Protein AF-A0AAU3GHW0-F1 (afdb_monomer_lite)

Radius of gyration: 14.11 Å; chains: 1; bounding box: 29×30×31 Å

Foldseek 3Di:
DDPDDPWDWDQDPVGIDIDDDDDDPDDPVVVVCCCPVPVNVVVPPDD

Structure (mmCIF, N/CA/C/O backbone):
data_AF-A0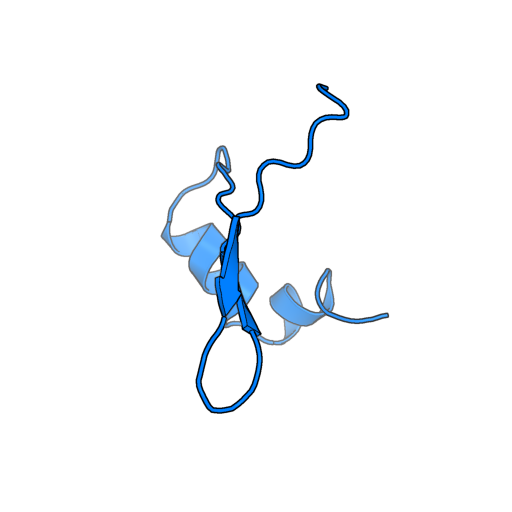AAU3GHW0-F1
#
_entry.id   AF-A0AAU3GHW0-F1
#
loop_
_atom_site.group_PDB
_atom_site.id
_atom_site.type_symbol
_atom_site.label_atom_id
_atom_site.label_alt_id
_atom_site.label_comp_id
_atom_site.label_asym_id
_atom_site.label_entity_id
_atom_site.label_seq_id
_atom_site.pdbx_PDB_ins_code
_atom_site.Cartn_x
_atom_site.Cartn_y
_atom_site.Cartn_z
_atom_site.occupancy
_atom_site.B_iso_or_equiv
_atom_site.auth_seq_id
_atom_site.auth_comp_id
_atom_site.auth_asym_id
_atom_site.auth_atom_id
_atom_site.pdbx_PDB_model_num
ATOM 1 N N . MET A 1 1 ? 1.369 21.619 -2.724 1.00 61.00 1 MET A N 1
ATOM 2 C CA . MET A 1 1 ? 0.756 20.483 -1.997 1.00 61.00 1 MET A CA 1
ATOM 3 C C . MET A 1 1 ? -0.123 21.041 -0.888 1.00 61.00 1 MET A C 1
ATOM 5 O O . MET A 1 1 ? 0.370 21.840 -0.100 1.00 61.00 1 MET A O 1
ATOM 9 N N . SER A 1 2 ? -1.414 20.701 -0.872 1.00 70.12 2 SER A N 1
ATOM 10 C CA . SER A 1 2 ? -2.323 21.089 0.216 1.00 70.12 2 SER A CA 1
ATOM 11 C C . SER A 1 2 ? -1.929 20.361 1.503 1.00 70.12 2 SER A C 1
ATOM 13 O O . SER A 1 2 ? -1.580 19.185 1.450 1.00 70.12 2 SER A O 1
ATOM 15 N N . ARG A 1 3 ? -1.976 21.052 2.648 1.00 77.94 3 ARG A N 1
ATOM 16 C CA . ARG A 1 3 ? -1.762 20.443 3.975 1.00 77.94 3 ARG A CA 1
ATOM 17 C C . ARG A 1 3 ? -3.029 19.799 4.539 1.00 77.94 3 ARG A C 1
ATOM 19 O O . ARG A 1 3 ? -2.992 19.256 5.637 1.00 77.94 3 ARG A O 1
ATOM 26 N N . LEU A 1 4 ? -4.145 19.888 3.816 1.00 85.88 4 LEU A N 1
ATOM 27 C CA . LEU A 1 4 ? -5.366 19.210 4.217 1.00 85.88 4 LEU A CA 1
ATOM 28 C C . LEU A 1 4 ? -5.188 17.706 3.974 1.00 85.88 4 LEU A C 1
ATOM 30 O O . LEU A 1 4 ? -4.883 17.313 2.844 1.00 85.88 4 LEU A O 1
ATOM 34 N N . PRO A 1 5 ? -5.352 16.865 5.006 1.00 87.06 5 PRO A N 1
ATOM 35 C CA . PRO A 1 5 ? -5.307 15.425 4.824 1.00 87.06 5 PRO A CA 1
ATOM 36 C C . PRO A 1 5 ? -6.445 14.986 3.895 1.00 87.06 5 PRO A C 1
ATOM 38 O O . PRO A 1 5 ? -7.583 15.420 4.044 1.00 87.06 5 PRO A O 1
ATOM 41 N N . THR A 1 6 ? -6.130 14.116 2.935 1.00 91.06 6 THR A N 1
ATOM 42 C CA . THR A 1 6 ? -7.098 13.560 1.969 1.00 91.06 6 THR A CA 1
ATOM 43 C C . THR A 1 6 ? -7.542 12.138 2.309 1.00 91.06 6 THR A C 1
ATOM 45 O O . THR A 1 6 ? -8.324 11.544 1.572 1.00 91.06 6 THR A O 1
ATOM 48 N N . GLY A 1 7 ? -7.021 11.570 3.399 1.00 93.94 7 GLY A N 1
ATOM 49 C CA . GLY A 1 7 ? -7.433 10.259 3.888 1.00 93.94 7 GLY A CA 1
ATOM 50 C C . GLY A 1 7 ? -8.805 10.312 4.551 1.00 93.94 7 GLY A C 1
ATOM 51 O O . GLY A 1 7 ? -9.177 11.322 5.148 1.00 93.94 7 GLY A O 1
ATOM 52 N N . GLN A 1 8 ? -9.538 9.209 4.468 1.00 94.88 8 GLN A N 1
ATOM 53 C CA . GLN A 1 8 ? -10.827 9.042 5.131 1.00 94.88 8 GLN A CA 1
ATOM 54 C C . GLN A 1 8 ? -10.702 7.957 6.200 1.00 94.88 8 GLN A C 1
ATOM 56 O O . GLN A 1 8 ? -10.149 6.893 5.930 1.00 94.88 8 GLN A O 1
ATOM 61 N N . LEU A 1 9 ? -11.199 8.236 7.407 1.00 96.12 9 LEU A N 1
ATOM 62 C CA . LEU A 1 9 ? -11.200 7.290 8.520 1.00 96.12 9 LEU A CA 1
ATOM 63 C C . LEU A 1 9 ? -12.635 6.846 8.810 1.00 96.12 9 LEU A C 1
ATOM 65 O O . LEU A 1 9 ? -13.494 7.681 9.096 1.00 96.12 9 LEU A O 1
ATOM 69 N N . PHE A 1 10 ? -12.878 5.540 8.782 1.00 96.25 10 PHE A N 1
ATOM 70 C CA . PHE A 1 10 ? -14.180 4.948 9.079 1.00 96.25 10 PHE A CA 1
ATOM 71 C C . PHE A 1 10 ? -14.093 4.163 10.379 1.00 96.25 10 PHE A C 1
ATOM 73 O O . PHE A 1 10 ? -13.173 3.375 10.577 1.00 96.25 10 PHE A O 1
ATOM 80 N N . ARG A 1 11 ? -15.044 4.380 11.290 1.00 96.62 11 ARG A N 1
ATOM 81 C CA . ARG A 1 11 ? -15.125 3.605 12.532 1.00 96.62 11 ARG A CA 1
ATOM 82 C C . ARG A 1 11 ? -15.747 2.247 12.232 1.00 96.62 11 ARG A C 1
ATOM 84 O O . ARG A 1 11 ? -16.799 2.180 11.603 1.00 96.62 11 ARG A O 1
ATOM 91 N N . THR A 1 12 ? -15.118 1.190 12.722 1.00 95.69 12 THR A N 1
ATOM 92 C CA . THR A 1 12 ? -15.614 -0.185 12.624 1.00 95.69 12 THR A CA 1
ATOM 93 C C . THR A 1 12 ? -15.801 -0.759 14.026 1.00 95.69 12 THR A C 1
ATOM 95 O O . THR A 1 12 ? -15.352 -0.174 15.014 1.00 95.69 12 THR A O 1
ATOM 98 N N . SER A 1 13 ? -16.468 -1.909 14.141 1.00 96.31 13 SER A N 1
ATOM 99 C CA . SER A 1 13 ? -16.645 -2.590 15.433 1.00 96.31 13 SER A CA 1
ATOM 100 C C . SER A 1 13 ? -15.320 -3.037 16.062 1.00 96.31 13 SER A C 1
ATOM 1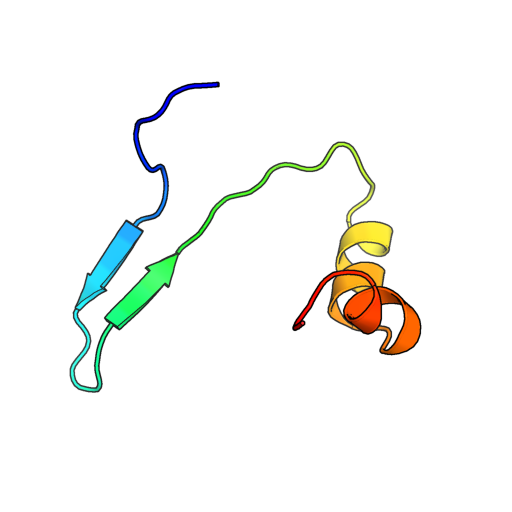02 O O . SER A 1 13 ? -15.231 -3.124 17.283 1.00 96.31 13 SER A O 1
ATOM 104 N N . ALA A 1 14 ? -14.294 -3.290 15.244 1.00 94.50 14 ALA A N 1
ATOM 105 C CA . ALA A 1 14 ? -12.973 -3.742 15.679 1.00 94.50 14 ALA A CA 1
ATOM 106 C C . ALA A 1 14 ? -11.916 -2.622 15.725 1.00 94.50 14 ALA A C 1
ATOM 108 O O . ALA A 1 14 ? -10.796 -2.861 16.173 1.00 94.50 14 ALA A O 1
ATOM 109 N N . GLY A 1 15 ? -12.234 -1.404 15.269 1.00 96.12 15 GLY A N 1
ATOM 110 C CA . GLY A 1 15 ? -11.265 -0.313 15.226 1.00 96.12 15 GLY A CA 1
ATOM 111 C C . GLY A 1 15 ? -11.598 0.763 14.202 1.00 96.12 15 GLY A C 1
ATOM 112 O O . GLY A 1 15 ? -12.628 1.440 14.281 1.00 96.12 15 GLY A O 1
ATOM 113 N N . SER A 1 16 ? -10.664 1.031 13.294 1.00 97.25 16 SER A N 1
ATOM 114 C CA . SER A 1 16 ? -10.853 2.032 12.248 1.00 97.25 16 SER A CA 1
ATOM 115 C C . SER A 1 16 ? -10.148 1.638 10.964 1.00 97.25 16 SER A C 1
ATOM 117 O 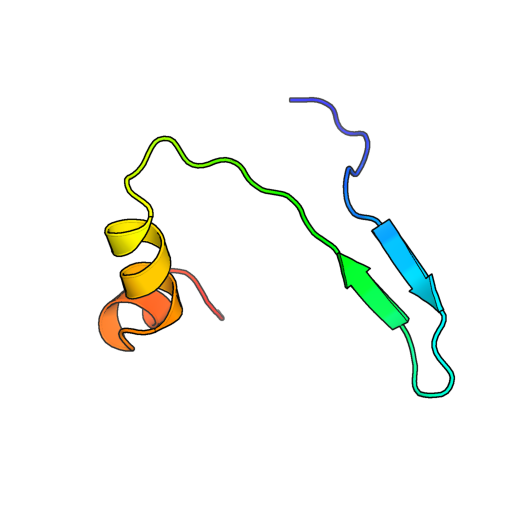O . SER A 1 16 ? -8.993 1.225 11.004 1.00 97.25 16 SER A O 1
ATOM 119 N N . ASP A 1 17 ? -10.832 1.851 9.848 1.00 96.69 17 ASP A N 1
ATOM 120 C CA . ASP A 1 17 ? -10.277 1.665 8.515 1.00 96.69 17 ASP A C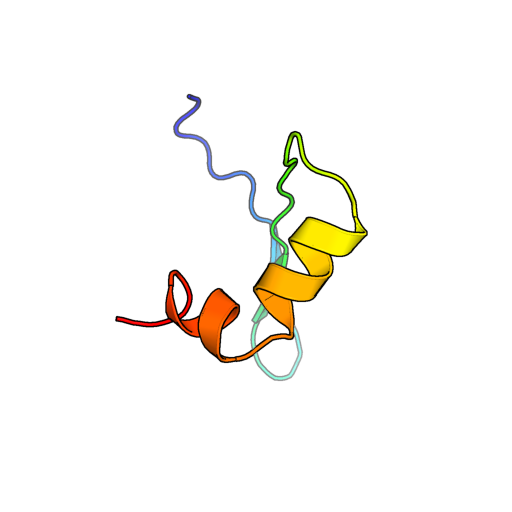A 1
ATOM 121 C C . ASP A 1 17 ? -9.791 3.016 7.992 1.00 96.69 17 ASP A C 1
ATOM 123 O O . ASP A 1 17 ? -10.534 4.004 8.013 1.00 96.69 17 ASP A O 1
ATOM 127 N N . LEU A 1 18 ? -8.544 3.064 7.520 1.00 95.75 18 LEU A N 1
ATOM 128 C CA . LEU A 1 18 ? -7.968 4.227 6.850 1.00 95.75 18 LEU A CA 1
ATOM 129 C C . LEU A 1 18 ? -7.961 3.994 5.337 1.00 95.75 18 LEU A C 1
ATOM 131 O O . LEU A 1 18 ? -7.246 3.125 4.844 1.00 95.75 18 LEU A O 1
ATOM 135 N N . ILE A 1 19 ? -8.706 4.815 4.598 1.00 96.19 19 ILE A N 1
ATOM 136 C CA . ILE A 1 19 ? -8.735 4.793 3.133 1.00 96.19 19 ILE A CA 1
ATOM 137 C C . ILE A 1 19 ? -7.860 5.925 2.592 1.00 96.19 19 ILE A C 1
ATOM 139 O O . ILE A 1 19 ? -8.080 7.102 2.895 1.00 96.19 19 ILE A O 1
ATOM 143 N N . LEU A 1 20 ? -6.870 5.568 1.768 1.00 94.62 20 LEU A N 1
ATOM 144 C CA . LEU A 1 20 ? -5.976 6.501 1.085 1.00 94.62 20 LEU A CA 1
ATOM 145 C C . LEU A 1 20 ? -6.084 6.320 -0.430 1.00 94.62 20 LEU A C 1
ATOM 147 O O . LEU A 1 20 ? -5.826 5.239 -0.947 1.00 94.62 20 LEU A O 1
ATOM 151 N N . TYR A 1 21 ? -6.374 7.406 -1.146 1.00 93.25 21 TYR A N 1
ATOM 152 C CA . TYR A 1 21 ? -6.281 7.443 -2.605 1.00 93.25 21 TYR A CA 1
ATOM 153 C C . TYR A 1 21 ? -4.958 8.076 -3.031 1.00 93.25 21 TYR A C 1
ATOM 155 O O . TYR A 1 21 ? -4.564 9.136 -2.528 1.00 93.25 21 TYR A O 1
ATOM 163 N N . ARG A 1 22 ? -4.258 7.419 -3.956 1.00 91.56 22 ARG A N 1
ATOM 164 C CA . ARG A 1 22 ? -3.030 7.914 -4.582 1.00 91.56 22 ARG A CA 1
ATOM 165 C C . ARG A 1 22 ? -3.109 7.676 -6.080 1.00 91.56 22 ARG A C 1
ATOM 167 O O . ARG A 1 22 ? -3.625 6.656 -6.523 1.00 91.56 22 ARG A O 1
ATOM 174 N N . THR A 1 23 ? -2.590 8.628 -6.841 1.00 93.62 23 THR A N 1
ATOM 175 C CA . THR A 1 23 ? -2.483 8.531 -8.293 1.00 93.62 23 THR A CA 1
ATOM 176 C C . THR A 1 23 ? -1.009 8.525 -8.638 1.00 93.62 23 THR A C 1
ATOM 178 O O . THR A 1 23 ? -0.281 9.438 -8.250 1.00 93.62 23 THR A O 1
ATOM 181 N N . PHE A 1 24 ? -0.584 7.493 -9.356 1.00 94.69 24 PHE A N 1
ATOM 182 C CA . PHE A 1 24 ? 0.776 7.355 -9.848 1.00 94.69 24 PHE A CA 1
ATOM 183 C C . PHE A 1 24 ? 0.761 7.492 -11.362 1.00 94.69 24 PHE A C 1
ATOM 185 O O . PHE A 1 24 ? -0.130 6.974 -12.031 1.00 94.69 24 PHE A O 1
ATOM 192 N N . HIS A 1 25 ? 1.751 8.197 -11.900 1.00 97.38 25 HIS A N 1
ATOM 193 C CA . HIS A 1 25 ? 1.984 8.225 -13.337 1.00 97.38 25 HIS A CA 1
ATOM 194 C C . HIS A 1 25 ? 2.815 6.997 -13.732 1.00 97.38 25 HIS A C 1
ATOM 196 O O . HIS A 1 25 ? 3.984 7.111 -14.087 1.00 97.38 25 HIS A O 1
ATOM 202 N N . ALA A 1 26 ? 2.217 5.820 -13.558 1.00 97.00 26 ALA A N 1
ATOM 203 C CA . ALA A 1 26 ? 2.813 4.521 -13.833 1.00 97.00 26 ALA A CA 1
ATOM 204 C C . ALA A 1 26 ? 1.717 3.535 -14.281 1.00 97.00 26 ALA A C 1
ATOM 206 O O . ALA A 1 26 ? 0.557 3.705 -13.885 1.00 97.00 26 ALA A O 1
ATOM 207 N N . PRO A 1 27 ? 2.058 2.519 -15.087 1.00 98.25 27 PRO A N 1
ATOM 208 C CA . PRO A 1 27 ? 1.152 1.424 -15.411 1.00 98.25 27 PRO A CA 1
ATOM 209 C C . PRO A 1 27 ? 0.669 0.663 -14.168 1.00 98.25 27 PRO A C 1
ATOM 211 O O . PRO A 1 27 ? 1.337 0.631 -13.131 1.00 98.25 27 PRO A O 1
ATOM 214 N N . ALA A 1 28 ? -0.500 0.028 -14.270 1.00 97.81 28 ALA A N 1
ATOM 215 C CA . ALA A 1 28 ? -1.089 -0.707 -13.152 1.00 97.81 28 ALA A CA 1
ATOM 216 C C . ALA A 1 28 ? -0.227 -1.911 -12.740 1.00 97.81 28 ALA A C 1
ATOM 218 O O . ALA A 1 28 ? -0.117 -2.204 -11.551 1.00 97.81 28 ALA A O 1
ATOM 219 N N . GLU A 1 29 ? 0.414 -2.572 -13.704 1.00 98.44 29 GLU A N 1
ATOM 220 C CA . GLU A 1 29 ? 1.331 -3.688 -13.487 1.00 98.44 29 GLU A CA 1
ATOM 221 C C . GLU A 1 29 ? 2.558 -3.289 -12.660 1.00 98.44 29 GLU A C 1
ATOM 223 O O . GLU A 1 29 ? 2.952 -4.032 -11.764 1.00 98.44 29 GLU A O 1
ATOM 228 N N . ASP A 1 30 ? 3.107 -2.094 -12.881 1.00 97.94 30 ASP A N 1
ATOM 229 C CA . ASP A 1 30 ? 4.272 -1.608 -12.141 1.00 97.94 30 ASP A CA 1
ATOM 230 C C . ASP A 1 30 ? 3.908 -1.261 -10.698 1.00 97.94 30 ASP A C 1
ATOM 232 O O . ASP A 1 30 ? 4.645 -1.592 -9.765 1.00 97.94 30 ASP A O 1
ATOM 236 N N . VAL A 1 31 ? 2.739 -0.642 -10.499 1.00 97.56 31 VAL A N 1
ATOM 237 C CA . VAL A 1 31 ? 2.203 -0.388 -9.156 1.00 97.56 31 VAL A CA 1
ATOM 238 C C . VAL A 1 31 ? 1.944 -1.714 -8.442 1.00 97.56 31 VAL A C 1
ATOM 240 O O . VAL A 1 31 ? 2.330 -1.870 -7.288 1.00 97.56 31 VAL A O 1
ATOM 243 N N . TRP A 1 32 ? 1.339 -2.687 -9.125 1.00 98.12 32 TRP A N 1
ATOM 244 C CA . TRP A 1 32 ? 1.053 -4.002 -8.556 1.00 98.12 32 TRP A CA 1
ATOM 245 C C . TRP A 1 32 ? 2.325 -4.760 -8.166 1.00 98.12 32 TRP A C 1
ATOM 247 O O . TRP A 1 32 ? 2.404 -5.290 -7.056 1.00 98.12 32 TRP A O 1
ATOM 257 N N . ALA A 1 33 ? 3.346 -4.753 -9.023 1.00 98.44 33 ALA A N 1
ATOM 258 C CA . ALA A 1 33 ? 4.655 -5.322 -8.717 1.00 98.44 33 ALA A CA 1
ATOM 259 C C . ALA A 1 33 ? 5.287 -4.643 -7.492 1.00 98.44 33 ALA A C 1
ATOM 261 O O . ALA A 1 33 ? 5.784 -5.324 -6.603 1.00 98.44 33 ALA A O 1
ATOM 262 N N . GLY A 1 34 ? 5.196 -3.312 -7.383 1.00 97.12 34 GLY A N 1
ATOM 263 C CA . GLY A 1 34 ? 5.679 -2.562 -6.218 1.00 97.12 34 GLY A CA 1
ATOM 264 C C . GLY A 1 34 ? 4.973 -2.886 -4.895 1.00 97.12 34 GLY A C 1
ATOM 265 O O . GLY A 1 34 ? 5.529 -2.602 -3.835 1.00 97.12 34 GLY A O 1
ATOM 266 N N . LEU A 1 35 ? 3.767 -3.462 -4.946 1.00 97.00 35 LEU A N 1
ATOM 267 C CA . LEU A 1 35 ? 3.009 -3.909 -3.773 1.00 97.00 35 LEU A CA 1
ATOM 268 C C . LEU A 1 35 ? 3.232 -5.394 -3.445 1.00 97.00 35 LEU 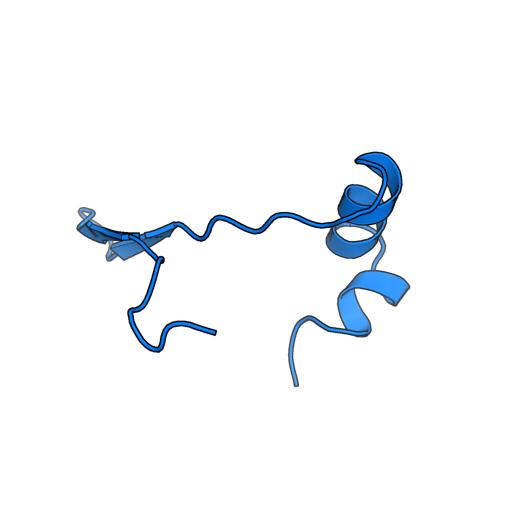A C 1
ATOM 270 O O . LEU A 1 35 ? 3.079 -5.786 -2.288 1.00 97.00 35 LEU A O 1
ATOM 274 N N . THR A 1 36 ? 3.542 -6.224 -4.445 1.00 97.56 36 THR A N 1
ATOM 275 C CA . THR A 1 36 ? 3.500 -7.693 -4.319 1.00 97.56 36 THR A CA 1
ATOM 276 C C . THR A 1 36 ? 4.849 -8.392 -4.474 1.00 97.56 36 THR A C 1
ATOM 278 O O . THR A 1 36 ? 5.029 -9.465 -3.898 1.00 97.56 36 THR A O 1
ATOM 281 N N . GLU A 1 37 ? 5.816 -7.807 -5.185 1.00 98.38 37 GLU A N 1
ATOM 282 C CA . GLU A 1 37 ? 7.178 -8.338 -5.290 1.00 98.38 37 GLU A CA 1
ATOM 283 C C . GLU A 1 37 ? 7.999 -7.888 -4.082 1.00 98.38 37 GLU A C 1
ATOM 285 O O . GLU A 1 37 ? 8.257 -6.698 -3.909 1.00 98.38 37 GLU A O 1
ATOM 290 N N . SER A 1 38 ? 8.439 -8.836 -3.250 1.00 97.50 38 SER A N 1
ATOM 291 C CA . SER A 1 38 ? 9.074 -8.539 -1.959 1.00 97.50 38 SER A CA 1
ATOM 292 C C . SER A 1 38 ? 10.247 -7.561 -2.059 1.00 97.50 38 SER A C 1
ATOM 294 O O . SER A 1 38 ? 10.292 -6.608 -1.283 1.00 97.50 38 SER A O 1
ATOM 296 N N . ASP A 1 39 ? 11.137 -7.741 -3.040 1.00 97.38 39 ASP A N 1
ATOM 297 C CA . ASP A 1 39 ? 12.293 -6.859 -3.242 1.00 97.38 39 ASP A CA 1
ATOM 298 C C . ASP A 1 39 ? 11.876 -5.419 -3.570 1.00 97.38 39 ASP A C 1
ATOM 300 O O . ASP A 1 39 ? 12.535 -4.477 -3.139 1.00 97.38 39 ASP A O 1
ATOM 304 N N . ARG A 1 40 ? 10.761 -5.224 -4.290 1.00 97.31 40 ARG A N 1
ATOM 305 C CA . ARG A 1 40 ? 10.232 -3.890 -4.610 1.00 97.31 40 ARG A CA 1
ATOM 306 C C . ARG A 1 40 ? 9.456 -3.292 -3.443 1.00 97.31 40 ARG A C 1
ATOM 308 O O . ARG A 1 40 ? 9.608 -2.104 -3.166 1.00 97.31 40 ARG A O 1
ATOM 315 N N . THR A 1 41 ? 8.659 -4.097 -2.743 1.00 97.69 41 THR A N 1
ATOM 316 C CA . THR A 1 41 ? 7.918 -3.667 -1.549 1.00 97.69 41 THR A CA 1
ATOM 317 C C . THR A 1 41 ? 8.873 -3.190 -0.453 1.00 97.69 41 THR A C 1
ATOM 319 O O . THR A 1 41 ? 8.634 -2.149 0.159 1.00 97.69 41 TH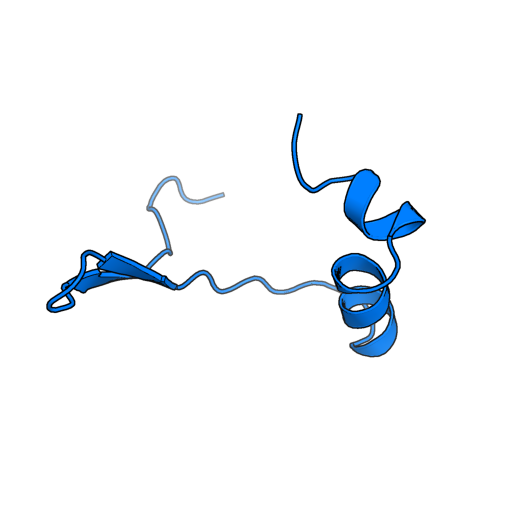R A O 1
ATOM 322 N N . ALA A 1 42 ? 9.998 -3.886 -0.257 1.00 96.38 42 ALA A N 1
ATOM 323 C CA . ALA A 1 42 ? 11.021 -3.534 0.730 1.00 96.38 42 ALA A CA 1
ATOM 324 C C . ALA A 1 42 ? 11.678 -2.161 0.490 1.00 96.38 42 ALA A C 1
ATOM 326 O O . ALA A 1 42 ? 12.253 -1.596 1.414 1.00 96.38 42 ALA A O 1
ATOM 327 N N . LEU A 1 43 ? 11.580 -1.592 -0.718 1.00 95.00 43 LEU A N 1
ATOM 328 C CA . LEU A 1 43 ? 12.136 -0.266 -1.017 1.00 95.00 43 LEU A CA 1
ATOM 329 C C . LEU A 1 43 ? 11.362 0.883 -0.359 1.00 95.00 43 LEU A C 1
ATOM 331 O O . LEU A 1 43 ? 11.869 2.004 -0.317 1.00 95.00 43 LEU A O 1
ATOM 335 N N . TRP A 1 44 ? 10.125 0.649 0.085 1.00 94.69 44 TRP A N 1
ATOM 336 C CA . TRP A 1 44 ? 9.253 1.730 0.554 1.00 94.69 44 TRP A CA 1
ATOM 337 C C . TRP A 1 44 ? 8.326 1.354 1.716 1.00 94.69 44 TRP A C 1
ATOM 339 O O . TRP A 1 44 ? 7.809 2.254 2.382 1.00 94.69 44 TRP A O 1
ATOM 349 N N . PHE A 1 45 ? 8.076 0.064 1.960 1.00 95.12 45 PHE A N 1
ATOM 350 C CA . PHE A 1 45 ? 7.191 -0.391 3.026 1.00 95.12 45 PHE A CA 1
ATOM 351 C C . PHE A 1 45 ? 7.978 -0.826 4.268 1.00 95.12 45 PHE A C 1
ATOM 353 O O . PHE A 1 45 ? 8.661 -1.848 4.253 1.00 95.12 45 PHE A O 1
ATOM 360 N N . GLY A 1 46 ? 7.802 -0.084 5.363 1.00 87.88 46 GLY A N 1
ATOM 361 C CA . GLY A 1 46 ? 8.529 -0.290 6.621 1.00 87.88 46 GLY A CA 1
ATOM 362 C C . GLY A 1 46 ? 9.691 0.700 6.802 1.00 87.88 46 GLY A C 1
ATOM 363 O O . GLY A 1 46 ? 9.910 1.538 5.927 1.00 87.88 46 GLY A O 1
ATOM 364 N N . PRO A 1 47 ? 10.363 0.688 7.968 1.00 69.19 47 PRO A N 1
ATOM 365 C CA . PRO A 1 47 ? 11.613 1.413 8.189 1.00 69.19 47 PRO A CA 1
ATOM 366 C C . PRO A 1 47 ? 12.831 0.710 7.575 1.00 69.19 47 PRO A C 1
ATOM 368 O O . PRO A 1 47 ? 12.801 -0.536 7.455 1.00 69.19 47 PRO A O 1
#

Sequence (47 aa):
MSRLPTGQLFRTSAGSDLILYRTFHAPAEDVWAGLTESDRTALWFGP

pLDDT: mean 93.32, std 7.96, range [61.0, 98.44]

Secondary structure (DSSP, 8-state):
---S---EEEEETTEEEEE-----SS-HHHHHHHHHSHHHHTTTS--